Protein AF-A0A1V1V079-F1 (afdb_monomer_lite)

pLDDT: mean 84.25, std 16.6, range [45.81, 98.44]

Structure (mmCIF, N/CA/C/O backbone):
data_AF-A0A1V1V079-F1
#
_entry.id   AF-A0A1V1V079-F1
#
loop_
_atom_site.group_PDB
_atom_site.id
_atom_site.type_symbol
_atom_site.label_atom_id
_atom_site.label_alt_id
_atom_site.label_comp_id
_atom_site.label_asym_id
_atom_site.label_entity_id
_atom_site.label_seq_id
_atom_site.pdbx_PDB_ins_code
_atom_site.Cartn_x
_atom_site.Cartn_y
_atom_site.Cartn_z
_atom_site.occupancy
_atom_site.B_iso_or_equiv
_atom_site.auth_seq_id
_atom_site.auth_comp_id
_atom_site.auth_asym_id
_atom_site.auth_atom_id
_atom_site.pdbx_PDB_model_num
ATOM 1 N N . MET A 1 1 ? 21.646 15.997 -27.532 1.00 59.75 1 MET A N 1
ATOM 2 C CA . MET A 1 1 ? 21.574 14.956 -26.479 1.00 59.75 1 MET A CA 1
ATOM 3 C C . MET A 1 1 ? 21.648 13.592 -27.148 1.00 59.75 1 MET A C 1
ATOM 5 O O . MET A 1 1 ? 20.942 13.406 -28.137 1.00 59.75 1 MET A O 1
ATOM 9 N N . LYS A 1 2 ? 22.523 12.671 -26.711 1.00 80.44 2 LYS A N 1
ATOM 10 C CA . LYS A 1 2 ? 22.601 11.345 -27.351 1.00 80.44 2 LYS A CA 1
ATOM 11 C C . LYS A 1 2 ? 21.340 10.549 -26.994 1.00 80.44 2 LYS A C 1
ATOM 13 O O . LYS A 1 2 ? 20.782 10.701 -25.910 1.00 80.44 2 LYS A O 1
ATOM 18 N N . ARG A 1 3 ? 20.870 9.695 -27.910 1.00 79.50 3 ARG A N 1
ATOM 19 C CA . ARG A 1 3 ? 19.642 8.891 -27.721 1.00 79.50 3 ARG A CA 1
ATOM 20 C C . ARG A 1 3 ? 19.701 7.990 -26.476 1.00 79.50 3 ARG A C 1
ATOM 22 O O . ARG A 1 3 ? 18.665 7.744 -25.867 1.00 79.50 3 ARG A O 1
ATOM 29 N N . ALA A 1 4 ? 20.897 7.537 -26.093 1.00 81.94 4 ALA A N 1
ATOM 30 C CA . ALA A 1 4 ? 21.127 6.775 -24.866 1.00 81.94 4 ALA A CA 1
ATOM 31 C C . ALA A 1 4 ? 20.878 7.626 -23.607 1.00 81.94 4 ALA A C 1
ATOM 33 O O . ALA A 1 4 ? 20.117 7.209 -22.739 1.00 81.94 4 ALA A O 1
ATOM 34 N N . ASP A 1 5 ? 21.413 8.850 -23.559 1.00 86.12 5 ASP A N 1
ATOM 35 C CA . ASP A 1 5 ? 21.222 9.782 -22.436 1.00 86.12 5 ASP A CA 1
ATOM 36 C C . ASP A 1 5 ? 19.736 10.102 -22.223 1.00 86.12 5 ASP A C 1
ATOM 38 O O . ASP A 1 5 ? 19.246 10.141 -21.096 1.00 86.12 5 ASP A O 1
ATOM 42 N N . GLN A 1 6 ? 18.988 10.264 -23.321 1.00 89.38 6 GLN A N 1
ATOM 43 C CA . GLN A 1 6 ? 17.542 10.476 -23.267 1.00 89.38 6 GLN A CA 1
ATOM 44 C C . GLN A 1 6 ? 16.801 9.272 -22.679 1.00 89.38 6 GLN A C 1
ATOM 46 O O . GLN A 1 6 ? 15.877 9.446 -21.887 1.00 89.38 6 GLN A O 1
ATOM 51 N N . ALA A 1 7 ? 17.186 8.055 -23.068 1.00 87.94 7 ALA A N 1
ATOM 52 C CA . ALA A 1 7 ? 16.555 6.842 -22.570 1.00 87.94 7 ALA A CA 1
ATOM 53 C C . ALA A 1 7 ? 16.818 6.652 -21.066 1.00 87.94 7 ALA A C 1
ATOM 55 O O . ALA A 1 7 ? 15.883 6.364 -20.321 1.00 87.94 7 ALA A O 1
ATOM 56 N N . THR A 1 8 ? 18.047 6.908 -20.612 1.00 89.75 8 THR A N 1
ATOM 57 C CA . THR A 1 8 ? 18.408 6.897 -19.187 1.00 89.75 8 THR A CA 1
ATOM 58 C C . THR A 1 8 ? 17.627 7.942 -18.398 1.00 89.75 8 THR A C 1
ATOM 60 O O . THR A 1 8 ? 17.071 7.620 -17.353 1.00 89.75 8 THR A O 1
ATOM 63 N N . ALA A 1 9 ? 17.507 9.170 -18.912 1.00 91.31 9 ALA A N 1
ATOM 64 C CA . ALA A 1 9 ? 16.751 10.227 -18.243 1.00 91.31 9 ALA A CA 1
ATOM 65 C C . ALA A 1 9 ? 15.257 9.886 -18.101 1.00 91.31 9 ALA A C 1
ATOM 67 O O . ALA A 1 9 ? 14.662 10.159 -17.061 1.00 91.31 9 ALA A O 1
ATOM 68 N N . ILE A 1 10 ? 14.644 9.278 -19.124 1.00 91.81 10 ILE A N 1
ATOM 69 C CA . ILE A 1 10 ? 13.242 8.835 -19.066 1.00 91.81 10 ILE A CA 1
ATOM 70 C C . ILE A 1 10 ? 13.070 7.742 -18.010 1.00 91.81 10 ILE A C 1
ATOM 72 O O . ILE A 1 10 ? 12.194 7.851 -17.155 1.00 91.81 10 ILE A O 1
ATOM 76 N N . ALA A 1 11 ? 13.920 6.717 -18.046 1.00 90.31 11 ALA A N 1
ATOM 77 C CA . ALA A 1 11 ? 13.821 5.595 -17.126 1.00 90.31 11 ALA A CA 1
ATOM 78 C C . ALA A 1 11 ? 14.063 6.038 -15.666 1.00 90.31 11 ALA A C 1
ATOM 80 O O . ALA A 1 11 ? 13.327 5.630 -14.774 1.00 90.31 11 ALA A O 1
ATOM 81 N N . ALA A 1 12 ? 15.019 6.942 -15.422 1.00 90.50 12 ALA A N 1
ATOM 82 C CA . ALA A 1 12 ? 15.273 7.499 -14.092 1.00 90.50 12 ALA A CA 1
ATOM 83 C C . ALA A 1 12 ? 14.079 8.303 -13.548 1.00 90.50 12 ALA A C 1
ATOM 85 O O . ALA A 1 12 ? 13.750 8.199 -12.368 1.00 90.50 12 ALA A O 1
ATOM 86 N N . ARG A 1 13 ? 13.396 9.079 -14.402 1.00 93.50 13 ARG A N 1
ATOM 87 C CA . ARG A 1 13 ? 12.175 9.805 -14.009 1.00 93.50 13 ARG A CA 1
ATOM 88 C C . ARG A 1 13 ? 11.048 8.853 -13.630 1.00 93.50 13 ARG A C 1
ATOM 90 O O . ARG A 1 13 ? 10.377 9.098 -12.634 1.00 93.50 13 ARG A O 1
ATOM 97 N N . LEU A 1 14 ? 10.859 7.782 -14.403 1.00 91.25 14 LEU A N 1
ATOM 98 C CA . LEU A 1 14 ? 9.851 6.768 -14.100 1.00 91.25 14 LEU A CA 1
ATOM 99 C C . LEU A 1 14 ? 10.160 6.070 -12.771 1.00 91.25 14 LEU A C 1
ATOM 101 O O . LEU A 1 14 ? 9.278 5.974 -11.926 1.00 91.25 14 LEU A O 1
ATOM 105 N N . GLN A 1 15 ? 11.419 5.682 -12.546 1.00 89.12 15 GLN A N 1
ATOM 106 C CA . GLN A 1 15 ? 11.845 5.085 -11.280 1.00 89.12 15 GLN A CA 1
ATOM 107 C C . GLN A 1 15 ? 11.567 6.002 -10.089 1.00 89.12 15 GLN A C 1
ATOM 109 O O . GLN A 1 15 ? 11.030 5.567 -9.075 1.00 89.12 15 GLN A O 1
ATOM 114 N N . HIS A 1 16 ? 11.925 7.279 -10.210 1.00 91.69 16 HIS A N 1
ATOM 115 C CA . HIS A 1 16 ? 11.671 8.250 -9.155 1.00 91.69 16 HIS A CA 1
ATOM 116 C C . HIS A 1 16 ? 10.168 8.398 -8.883 1.00 91.69 16 HIS A C 1
ATOM 118 O O . HIS A 1 16 ? 9.757 8.444 -7.729 1.00 91.69 16 HIS A O 1
ATOM 124 N N . ALA A 1 17 ? 9.336 8.439 -9.927 1.00 93.88 17 ALA A N 1
ATOM 125 C CA . ALA A 1 17 ? 7.887 8.510 -9.768 1.00 93.88 17 ALA A CA 1
ATOM 126 C C . ALA A 1 17 ? 7.310 7.276 -9.050 1.00 93.88 17 ALA A C 1
ATOM 128 O O . ALA A 1 17 ? 6.460 7.444 -8.179 1.00 93.88 17 ALA A O 1
ATOM 129 N N . LEU A 1 18 ? 7.803 6.069 -9.358 1.00 92.19 18 LEU A N 1
ATOM 130 C CA . LEU A 1 18 ? 7.396 4.833 -8.675 1.00 92.19 18 LEU A CA 1
ATOM 131 C C . LEU A 1 18 ? 7.734 4.872 -7.184 1.00 92.19 18 LEU A C 1
ATOM 133 O O . LEU A 1 18 ? 6.844 4.690 -6.362 1.00 92.19 18 LEU A O 1
ATOM 137 N N . LEU A 1 19 ? 8.982 5.200 -6.834 1.00 90.38 19 LEU A N 1
ATOM 138 C CA . LEU A 1 19 ? 9.416 5.274 -5.433 1.00 90.38 19 LEU A CA 1
ATOM 139 C C . LEU A 1 19 ? 8.589 6.282 -4.625 1.00 90.38 19 LEU A C 1
ATOM 141 O O . LEU A 1 19 ? 8.243 6.034 -3.472 1.00 90.38 19 LEU A O 1
ATOM 145 N N . GLN A 1 20 ? 8.248 7.421 -5.232 1.00 94.62 20 GLN A N 1
ATOM 146 C CA . GLN A 1 20 ? 7.404 8.424 -4.585 1.00 94.62 20 GLN A CA 1
ATOM 147 C C . GLN A 1 20 ? 5.966 7.929 -4.381 1.00 94.62 20 GLN A C 1
ATOM 149 O O . GLN A 1 20 ? 5.360 8.247 -3.358 1.00 94.62 20 GLN A O 1
ATOM 154 N N . ALA A 1 21 ? 5.421 7.161 -5.330 1.00 93.75 21 ALA A N 1
ATOM 155 C CA . ALA A 1 21 ? 4.094 6.567 -5.200 1.00 93.75 21 ALA A CA 1
ATOM 156 C C . ALA A 1 21 ? 4.054 5.523 -4.071 1.00 93.75 21 ALA A C 1
ATOM 158 O O . ALA A 1 21 ? 3.180 5.602 -3.209 1.00 93.75 21 ALA A O 1
ATOM 159 N N . GLU A 1 22 ? 5.040 4.624 -4.023 1.00 93.75 22 GLU A N 1
ATOM 160 C CA . GLU A 1 22 ? 5.183 3.605 -2.971 1.00 93.75 22 GLU A CA 1
ATOM 161 C C . GLU A 1 22 ? 5.314 4.238 -1.583 1.00 93.75 22 GLU A C 1
ATOM 163 O O . GLU A 1 22 ? 4.562 3.912 -0.665 1.00 93.75 22 GLU A O 1
ATOM 168 N N . ALA A 1 23 ? 6.206 5.223 -1.439 1.00 93.62 23 ALA A N 1
ATOM 169 C CA . ALA A 1 23 ? 6.382 5.939 -0.178 1.00 93.62 23 ALA A CA 1
ATOM 170 C C . ALA A 1 23 ? 5.086 6.639 0.273 1.00 93.62 23 ALA A C 1
ATOM 172 O O . ALA A 1 23 ? 4.781 6.698 1.468 1.00 93.62 23 ALA A O 1
ATOM 173 N N . GLY A 1 24 ? 4.302 7.158 -0.677 1.00 95.50 24 GLY A N 1
ATOM 174 C CA . GLY A 1 24 ? 2.989 7.739 -0.409 1.00 95.50 24 GLY A CA 1
ATOM 175 C C . GLY A 1 24 ? 1.978 6.716 0.120 1.00 95.50 24 GLY A C 1
ATOM 176 O O . GLY A 1 24 ? 1.244 7.022 1.064 1.00 95.50 24 GLY A O 1
ATOM 177 N N . GLN A 1 25 ? 1.956 5.503 -0.439 1.00 94.69 25 GLN A N 1
ATOM 178 C CA . GLN A 1 25 ? 1.088 4.412 0.021 1.00 94.69 25 GLN A CA 1
ATOM 179 C C . GLN A 1 25 ? 1.461 3.948 1.432 1.00 94.69 25 GLN A C 1
ATOM 181 O O . GLN A 1 25 ? 0.588 3.864 2.298 1.00 94.69 25 GLN A O 1
ATOM 186 N N . ASP A 1 26 ? 2.750 3.747 1.705 1.00 93.12 26 ASP A N 1
ATOM 187 C CA . ASP A 1 26 ? 3.229 3.359 3.036 1.00 93.12 26 ASP A CA 1
ATOM 188 C C . ASP A 1 26 ? 2.854 4.409 4.090 1.00 93.12 26 ASP A C 1
ATOM 190 O O . ASP A 1 26 ? 2.353 4.092 5.176 1.00 93.12 26 ASP A O 1
ATOM 194 N N . GLN A 1 27 ? 3.012 5.690 3.748 1.00 96.94 27 GLN A N 1
ATOM 195 C CA . GLN A 1 27 ? 2.604 6.785 4.619 1.00 96.94 27 GLN A CA 1
ATOM 196 C C . GLN A 1 27 ? 1.082 6.815 4.841 1.00 96.94 27 GLN A C 1
ATOM 198 O O . GLN A 1 27 ? 0.621 7.128 5.943 1.00 96.94 27 GLN A O 1
ATOM 203 N N . SER A 1 28 ? 0.291 6.506 3.813 1.00 96.75 28 SER A N 1
ATOM 204 C CA . SER A 1 28 ? -1.169 6.418 3.899 1.00 96.75 28 SER A CA 1
ATOM 205 C C . SER A 1 28 ? -1.594 5.327 4.888 1.00 96.75 28 SER A C 1
ATOM 207 O O . SER A 1 28 ? -2.329 5.608 5.838 1.00 96.75 28 SER A O 1
ATOM 209 N N . ILE A 1 29 ? -1.035 4.120 4.761 1.00 96.94 29 ILE A N 1
ATOM 210 C CA . ILE A 1 29 ? -1.281 2.992 5.673 1.00 96.94 29 ILE A CA 1
ATOM 211 C C . ILE A 1 29 ? -0.907 3.357 7.112 1.00 96.94 29 ILE A C 1
ATOM 213 O O . ILE A 1 29 ? -1.702 3.153 8.034 1.00 96.94 29 ILE A O 1
ATOM 217 N N . GLN A 1 30 ? 0.259 3.977 7.315 1.00 98.06 30 GLN A N 1
ATOM 218 C CA . GLN A 1 30 ? 0.690 4.437 8.636 1.00 98.06 30 GLN A CA 1
ATOM 219 C C . GLN A 1 30 ? -0.326 5.406 9.265 1.00 98.06 30 GLN A C 1
ATOM 221 O O . GLN A 1 30 ? -0.660 5.296 10.450 1.00 98.06 30 GLN A O 1
ATOM 226 N N . ARG A 1 31 ? -0.840 6.362 8.482 1.00 98.25 31 ARG A N 1
ATOM 227 C CA . ARG A 1 31 ? -1.823 7.352 8.950 1.00 98.25 31 ARG A CA 1
ATOM 228 C C . ARG A 1 31 ? -3.164 6.704 9.297 1.00 98.25 31 ARG A C 1
ATOM 230 O O . ARG A 1 31 ? -3.740 7.060 10.325 1.00 98.25 31 ARG A O 1
ATOM 237 N N . LEU A 1 32 ? -3.631 5.737 8.505 1.00 97.94 32 LEU A N 1
ATOM 238 C CA . LEU A 1 32 ? -4.855 4.976 8.792 1.00 97.94 32 LEU A CA 1
ATOM 239 C C . LEU A 1 32 ? -4.710 4.112 10.056 1.00 97.94 32 LEU A C 1
ATOM 241 O O . LEU A 1 32 ? -5.617 4.069 10.893 1.00 97.94 32 LEU A O 1
ATOM 245 N N . GLY A 1 33 ? -3.543 3.496 10.260 1.00 97.56 33 GLY A N 1
ATOM 246 C CA . GLY A 1 33 ? -3.219 2.782 11.497 1.00 97.56 33 GLY A CA 1
ATOM 247 C C . GLY A 1 33 ? -3.272 3.700 12.721 1.00 97.56 33 GLY A C 1
ATOM 248 O O . GLY A 1 33 ? -3.929 3.385 13.717 1.00 97.56 33 GLY A O 1
ATOM 249 N N . ARG A 1 34 ? -2.670 4.894 12.629 1.00 98.25 34 ARG A N 1
ATOM 250 C CA . ARG A 1 34 ? -2.751 5.911 13.692 1.00 98.25 34 ARG A CA 1
ATOM 251 C C . ARG A 1 34 ? -4.192 6.350 13.957 1.00 98.25 34 ARG A C 1
ATOM 253 O O . ARG A 1 34 ? -4.579 6.486 15.116 1.00 98.25 34 ARG A O 1
ATOM 260 N N . LEU A 1 35 ? -4.996 6.556 12.913 1.00 98.00 35 LEU A N 1
ATOM 261 C CA . LEU A 1 35 ? -6.408 6.915 13.061 1.00 98.00 35 LEU A CA 1
ATOM 262 C C . LEU A 1 35 ? -7.188 5.829 13.817 1.00 98.00 35 LEU A C 1
ATOM 264 O O . LEU A 1 35 ? -7.945 6.151 14.731 1.00 98.00 35 LEU A O 1
ATOM 268 N N . THR A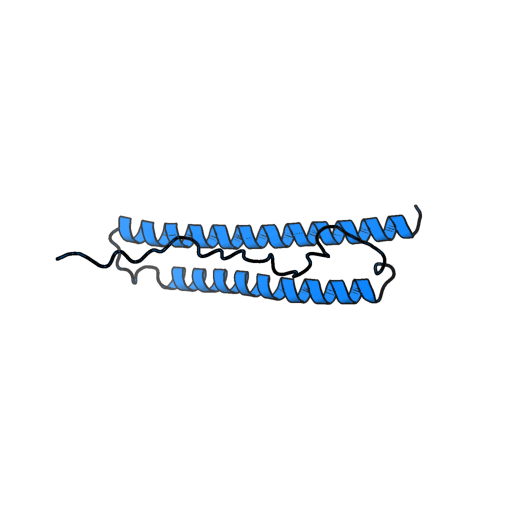 1 36 ? -6.929 4.552 13.521 1.00 97.00 36 THR A N 1
ATOM 269 C CA . THR A 1 36 ? -7.538 3.409 14.229 1.00 97.00 36 THR A CA 1
ATOM 270 C C . THR A 1 36 ? -7.244 3.457 15.732 1.00 97.00 36 THR A C 1
ATOM 272 O O . THR A 1 36 ? -8.142 3.271 16.562 1.00 97.00 36 THR A O 1
ATOM 275 N N . GLN A 1 37 ? -5.992 3.755 16.099 1.00 97.31 37 GLN A N 1
ATOM 276 C CA . GLN A 1 37 ? -5.574 3.891 17.497 1.00 97.31 37 GLN A CA 1
ATOM 277 C C . GLN A 1 37 ? -6.286 5.059 18.187 1.00 97.31 37 GLN A C 1
ATOM 279 O O . GLN A 1 37 ? -6.800 4.891 19.293 1.00 97.31 37 GLN A O 1
ATOM 284 N N . VAL A 1 38 ? -6.353 6.222 17.527 1.00 97.44 38 VAL A N 1
ATOM 285 C CA . VAL A 1 38 ? -7.042 7.410 18.053 1.00 97.44 38 VAL A CA 1
ATOM 286 C C . VAL A 1 38 ? -8.522 7.111 18.283 1.00 97.44 38 VAL A C 1
ATOM 288 O O . VAL A 1 38 ? -8.998 7.308 19.394 1.00 97.44 38 VAL A O 1
ATOM 291 N N . MET A 1 39 ? -9.229 6.550 17.296 1.00 96.25 39 MET A N 1
ATOM 292 C CA . MET A 1 39 ? -10.650 6.202 17.430 1.00 96.25 39 MET A CA 1
ATOM 293 C C . MET A 1 39 ? -10.904 5.245 18.601 1.00 96.25 39 MET A C 1
ATOM 295 O O . MET A 1 39 ? -11.816 5.458 19.400 1.00 96.25 39 MET A O 1
ATOM 299 N N . THR A 1 40 ? -10.073 4.209 18.739 1.00 95.00 40 THR A N 1
ATOM 300 C CA . THR A 1 40 ? -10.210 3.217 19.817 1.00 95.00 40 THR A CA 1
ATOM 301 C C . THR A 1 40 ? -9.965 3.842 21.190 1.00 95.00 40 THR A C 1
ATOM 303 O O . THR A 1 40 ? -10.719 3.586 22.133 1.00 95.00 40 THR A O 1
ATOM 306 N N . ARG A 1 41 ? -8.937 4.692 21.303 1.00 95.94 41 ARG A N 1
ATOM 307 C CA . ARG A 1 41 ? -8.594 5.396 22.540 1.00 95.94 41 ARG A CA 1
ATOM 308 C C . ARG A 1 41 ? -9.676 6.400 22.932 1.00 95.94 41 ARG A C 1
ATOM 310 O O . ARG A 1 41 ? -10.157 6.332 24.057 1.00 95.94 41 ARG A O 1
ATOM 317 N N . SER A 1 42 ? -10.112 7.256 22.008 1.00 96.19 42 SER A N 1
ATOM 318 C CA . SER A 1 42 ? -11.154 8.257 22.258 1.00 96.19 42 SER A CA 1
ATOM 319 C C . SER A 1 42 ? -12.470 7.618 22.696 1.00 96.19 42 SER A C 1
ATOM 321 O O . SER A 1 42 ? -13.113 8.112 23.617 1.00 96.19 42 SER A O 1
ATOM 323 N N . ARG A 1 43 ? -12.844 6.473 22.108 1.00 95.62 43 ARG A N 1
ATOM 324 C CA . ARG A 1 43 ? -14.028 5.715 22.535 1.00 95.62 43 ARG A CA 1
ATOM 325 C C . ARG A 1 43 ? -13.924 5.268 23.996 1.00 95.62 43 ARG A C 1
ATOM 327 O O . ARG A 1 43 ? -14.881 5.420 24.750 1.00 95.62 43 ARG A O 1
ATOM 334 N N . ARG A 1 44 ? -12.759 4.747 24.396 1.00 94.81 44 ARG A N 1
ATOM 335 C CA . ARG A 1 44 ? -12.494 4.317 25.777 1.00 94.81 44 ARG A CA 1
ATOM 336 C C . ARG A 1 44 ? -12.487 5.495 26.750 1.00 94.81 44 ARG A C 1
ATOM 338 O O . ARG A 1 44 ? -13.092 5.393 27.809 1.00 94.81 44 ARG A O 1
ATOM 345 N N . GLU A 1 45 ? -11.819 6.591 26.397 1.00 97.06 45 GLU A N 1
ATOM 346 C CA . GLU A 1 45 ? -11.746 7.806 27.224 1.00 97.06 45 GLU A CA 1
ATOM 347 C C . GLU A 1 45 ? -13.124 8.445 27.434 1.00 97.06 45 GLU A C 1
ATOM 349 O O . GLU A 1 45 ? -13.403 8.957 28.512 1.00 97.06 45 GLU A O 1
ATOM 354 N N . ALA A 1 46 ? -14.012 8.344 26.444 1.00 96.69 46 ALA A N 1
ATOM 355 C CA . ALA A 1 46 ? -15.390 8.815 26.536 1.00 96.69 46 ALA A CA 1
ATOM 356 C C . ALA A 1 46 ? -16.350 7.837 27.252 1.00 96.69 46 ALA A C 1
ATOM 358 O O . ALA A 1 46 ? -17.542 8.121 27.339 1.00 96.69 46 ALA A O 1
ATOM 359 N N . GLY A 1 47 ? -15.877 6.677 27.730 1.00 96.19 47 GLY A N 1
ATOM 360 C CA . GLY A 1 47 ? -16.724 5.674 28.391 1.00 96.19 47 GLY A CA 1
ATOM 361 C C . GLY A 1 47 ? -17.785 5.046 27.477 1.00 96.19 47 GLY A C 1
ATOM 362 O O . GLY A 1 47 ? -18.800 4.544 27.956 1.00 96.19 47 GLY A O 1
ATOM 363 N N . LEU A 1 48 ? -17.577 5.088 26.158 1.00 95.31 48 LEU A N 1
ATOM 364 C CA . LEU A 1 48 ? -18.543 4.603 25.176 1.00 95.31 48 LEU A CA 1
ATOM 365 C C . LEU A 1 48 ? -18.430 3.083 24.989 1.00 95.31 48 LEU A C 1
ATOM 367 O O . LEU A 1 48 ? -17.334 2.518 24.987 1.00 95.31 48 LEU A O 1
ATOM 371 N N . SER A 1 49 ? -19.573 2.428 24.755 1.00 93.69 49 SER A N 1
ATOM 372 C CA . SER A 1 49 ? -19.619 1.010 24.367 1.00 93.69 49 SER A CA 1
ATOM 373 C C . SER A 1 49 ? -18.778 0.751 23.113 1.00 93.69 49 SER A C 1
ATOM 375 O O . SER A 1 49 ? -18.715 1.583 22.206 1.00 93.69 49 SER A O 1
ATOM 377 N N . ALA A 1 50 ? -18.190 -0.445 23.016 1.00 88.06 50 ALA A N 1
ATOM 378 C CA . ALA A 1 50 ? -17.409 -0.876 21.859 1.00 88.06 50 ALA A CA 1
ATOM 379 C C . ALA A 1 50 ? -18.208 -0.893 20.542 1.00 88.06 50 ALA A C 1
ATOM 381 O O . ALA A 1 50 ? -17.618 -0.820 19.472 1.00 88.06 50 ALA A O 1
ATOM 382 N N . THR A 1 51 ? -19.537 -0.947 20.602 1.00 91.12 51 THR A N 1
ATOM 383 C CA . THR A 1 51 ? -20.395 -0.895 19.410 1.00 91.12 51 THR A CA 1
ATOM 384 C C . THR A 1 51 ? -20.629 0.529 18.898 1.00 91.12 51 THR A C 1
ATOM 386 O O . THR A 1 51 ? -21.057 0.718 17.758 1.00 91.12 51 THR A O 1
ATOM 389 N N . VAL A 1 52 ? -20.329 1.554 19.704 1.00 91.75 52 VAL A N 1
ATOM 390 C CA . VAL A 1 52 ? -20.490 2.953 19.297 1.00 91.75 52 VAL A CA 1
ATOM 391 C C . VAL A 1 52 ? -19.442 3.302 18.243 1.00 91.75 52 VAL A C 1
ATOM 393 O O . VAL A 1 52 ? -18.242 3.099 18.441 1.00 91.75 52 VAL A O 1
ATOM 396 N N . GLY A 1 53 ? -19.911 3.840 17.115 1.00 90.31 53 GLY A N 1
ATOM 397 C CA . GLY A 1 53 ? -19.061 4.230 15.990 1.00 90.31 53 GLY A CA 1
ATOM 398 C C . GLY A 1 53 ? -18.612 3.069 15.099 1.00 90.31 53 GLY A C 1
ATOM 399 O O . GLY A 1 53 ? -17.744 3.282 14.256 1.00 90.31 53 GLY A O 1
ATOM 400 N N . GLN A 1 54 ? -19.193 1.869 15.240 1.00 94.00 54 GLN A N 1
ATOM 401 C CA . GLN A 1 54 ? -18.835 0.705 14.419 1.00 94.00 54 GLN A CA 1
ATOM 402 C C . GLN A 1 54 ? -18.828 0.992 12.902 1.00 94.00 54 GLN A C 1
ATOM 404 O O . GLN A 1 54 ? -17.820 0.679 12.272 1.00 94.00 54 GLN A O 1
ATOM 409 N N . PRO A 1 55 ? -19.816 1.704 12.312 1.00 96.19 55 PRO A N 1
ATOM 410 C CA . PRO A 1 55 ? -19.773 2.030 10.883 1.00 96.19 55 PRO A CA 1
ATOM 411 C C . PRO A 1 55 ? -18.540 2.847 10.457 1.00 96.19 55 PRO A C 1
ATOM 413 O O . PRO A 1 55 ? -18.083 2.735 9.319 1.00 96.19 55 PRO A O 1
ATOM 416 N N . ALA A 1 56 ? -17.972 3.657 11.360 1.00 95.69 56 ALA A N 1
ATOM 417 C CA . ALA A 1 56 ? -16.739 4.396 11.094 1.00 95.69 56 ALA A CA 1
ATOM 418 C C . ALA A 1 56 ? -15.510 3.472 11.104 1.00 95.69 56 ALA A C 1
ATOM 420 O O . ALA A 1 56 ? -14.633 3.624 10.256 1.00 95.69 56 ALA A O 1
ATOM 421 N N . PHE A 1 57 ? -15.460 2.490 12.012 1.00 95.94 57 PHE A N 1
ATOM 422 C CA . PHE A 1 57 ? -14.426 1.450 11.991 1.00 95.94 57 PHE A CA 1
ATOM 423 C C . PHE A 1 57 ? -14.528 0.578 10.735 1.00 95.94 57 PHE A C 1
ATOM 425 O O . PHE A 1 57 ? -13.504 0.294 10.123 1.00 95.94 57 PHE A O 1
ATOM 432 N N . ASP A 1 58 ? -15.739 0.232 10.294 1.00 97.31 58 ASP A N 1
ATOM 433 C CA . ASP A 1 58 ? -15.950 -0.543 9.066 1.00 97.31 58 ASP A CA 1
ATOM 434 C C . ASP A 1 58 ? -15.507 0.241 7.820 1.00 97.31 58 ASP A C 1
ATOM 436 O O . ASP A 1 58 ? -14.905 -0.309 6.896 1.00 97.31 58 ASP A O 1
ATOM 440 N N . ALA A 1 59 ? -15.773 1.551 7.781 1.00 98.12 59 ALA A N 1
ATOM 441 C CA . ALA A 1 59 ? -15.275 2.425 6.721 1.00 98.12 59 ALA A CA 1
ATOM 442 C C . ALA A 1 59 ? -13.741 2.527 6.733 1.00 98.12 59 ALA A C 1
ATOM 444 O O . ALA A 1 59 ? -13.118 2.449 5.674 1.00 98.12 59 ALA A O 1
ATOM 445 N N . LEU A 1 60 ? -13.132 2.645 7.916 1.00 97.81 60 LEU A N 1
ATOM 446 C CA . LEU A 1 60 ? -11.679 2.682 8.070 1.00 97.81 60 LEU A CA 1
ATOM 447 C C . LEU A 1 60 ? -11.021 1.357 7.663 1.00 97.81 60 LEU A C 1
ATOM 449 O O . LEU A 1 60 ? -10.002 1.372 6.976 1.00 97.81 60 LEU A O 1
ATOM 453 N N . ALA A 1 61 ? -11.621 0.222 8.023 1.00 97.62 61 ALA A N 1
ATOM 454 C CA . ALA A 1 61 ? -11.147 -1.102 7.634 1.00 97.62 61 ALA A CA 1
ATOM 455 C C . ALA A 1 61 ? -11.163 -1.276 6.109 1.00 97.62 61 ALA A C 1
ATOM 457 O O . ALA A 1 61 ? -10.169 -1.714 5.534 1.00 97.62 61 ALA A O 1
ATOM 458 N N . ARG A 1 62 ? -12.245 -0.855 5.437 1.00 98.44 62 ARG A N 1
ATOM 459 C CA . ARG A 1 62 ? -12.318 -0.856 3.965 1.00 98.44 62 ARG A CA 1
ATOM 460 C C . ARG A 1 62 ? -11.274 0.058 3.328 1.00 98.44 62 ARG A C 1
ATOM 462 O O . ARG A 1 62 ? -10.663 -0.325 2.337 1.00 98.44 62 ARG A O 1
ATOM 469 N N . ALA A 1 63 ? -11.046 1.244 3.895 1.00 98.12 63 ALA A N 1
ATOM 470 C CA . ALA A 1 63 ? -10.015 2.152 3.401 1.00 98.12 63 ALA A CA 1
ATOM 471 C C . ALA A 1 63 ? -8.611 1.537 3.522 1.00 98.12 63 ALA A C 1
ATOM 473 O O . ALA A 1 63 ? -7.828 1.620 2.580 1.00 98.12 63 ALA A O 1
ATOM 474 N N . LEU A 1 64 ? -8.305 0.889 4.651 1.00 97.75 64 LEU A N 1
ATOM 475 C CA . LEU A 1 64 ? -7.028 0.208 4.861 1.00 97.75 64 LEU A CA 1
ATOM 476 C C . LEU A 1 64 ? -6.855 -0.987 3.913 1.00 97.75 64 LEU A C 1
ATOM 478 O O . LEU A 1 64 ? -5.798 -1.113 3.302 1.00 97.75 64 LEU A O 1
ATOM 482 N N . ALA A 1 65 ? -7.891 -1.814 3.745 1.00 97.56 65 ALA A N 1
ATOM 483 C CA . ALA A 1 65 ? -7.875 -2.935 2.807 1.00 97.56 65 ALA A CA 1
ATOM 484 C C . ALA A 1 65 ? -7.568 -2.465 1.377 1.00 97.56 65 ALA A C 1
ATOM 486 O O . ALA A 1 65 ? -6.655 -2.991 0.751 1.00 97.56 65 ALA A O 1
ATOM 487 N N . ALA A 1 66 ? -8.225 -1.398 0.915 1.00 97.31 66 ALA A N 1
ATOM 488 C CA . ALA A 1 66 ? -7.971 -0.827 -0.407 1.00 97.31 66 ALA A CA 1
ATOM 489 C C . ALA A 1 66 ? -6.524 -0.321 -0.581 1.00 97.31 66 ALA A C 1
ATOM 491 O O . ALA A 1 66 ? -5.969 -0.406 -1.673 1.00 97.31 66 ALA A O 1
ATOM 492 N N . GLN A 1 67 ? -5.886 0.205 0.474 1.00 96.94 67 GLN A N 1
ATOM 493 C CA . GLN A 1 67 ? -4.469 0.592 0.403 1.00 96.94 67 GLN A CA 1
ATOM 494 C C . GLN A 1 67 ? -3.542 -0.625 0.300 1.00 96.94 67 GLN A C 1
ATOM 496 O O . GLN A 1 67 ? -2.563 -0.576 -0.439 1.00 96.94 67 GLN A O 1
ATOM 501 N N . ILE A 1 68 ? -3.853 -1.710 1.014 1.00 95.00 68 ILE A N 1
ATOM 502 C CA . ILE A 1 68 ? -3.080 -2.958 0.962 1.00 95.00 68 ILE A CA 1
ATOM 503 C C . ILE A 1 68 ? -3.233 -3.623 -0.413 1.00 95.00 68 ILE A C 1
ATOM 505 O O . ILE A 1 68 ? -2.242 -4.022 -1.015 1.00 95.00 68 ILE A O 1
ATOM 509 N N . GLU A 1 69 ? -4.448 -3.668 -0.962 1.00 96.31 69 GLU A N 1
ATOM 510 C CA . GLU A 1 69 ? -4.689 -4.139 -2.333 1.00 96.31 69 GLU A CA 1
ATOM 511 C C . GLU A 1 69 ? -3.916 -3.301 -3.360 1.00 96.31 69 GLU A C 1
ATOM 513 O O . GLU A 1 69 ? -3.321 -3.839 -4.294 1.00 96.31 69 GLU A O 1
ATOM 518 N N . ALA A 1 70 ? -3.852 -1.982 -3.161 1.00 94.94 70 ALA A N 1
ATOM 519 C CA . ALA A 1 70 ? -3.064 -1.107 -4.018 1.00 94.94 70 ALA A CA 1
ATOM 520 C C . ALA A 1 70 ? -1.549 -1.385 -3.933 1.00 94.94 70 ALA A C 1
ATOM 522 O O . ALA A 1 70 ? -0.861 -1.174 -4.928 1.00 94.94 70 ALA A O 1
ATOM 523 N N .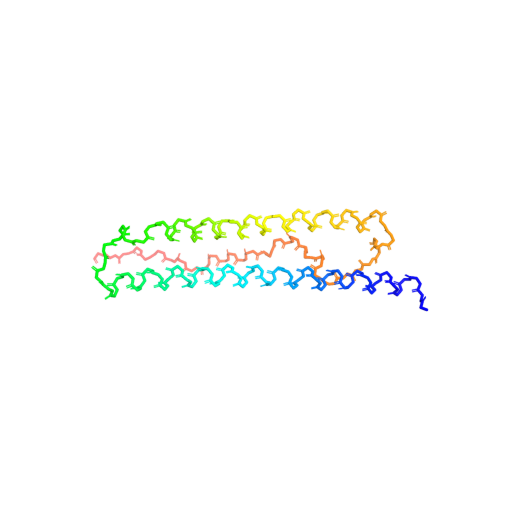 GLN A 1 71 ? -1.015 -1.868 -2.803 1.00 91.50 71 GLN A N 1
ATOM 524 C CA . GLN A 1 71 ? 0.382 -2.324 -2.724 1.00 91.50 71 GLN A CA 1
ATOM 525 C C . GLN A 1 71 ? 0.600 -3.595 -3.550 1.00 91.50 71 GLN A C 1
ATOM 527 O O . GLN A 1 71 ? 1.594 -3.687 -4.265 1.00 91.50 71 GLN A O 1
ATOM 532 N N . SER A 1 72 ? -0.334 -4.550 -3.505 1.00 92.31 72 SER A N 1
ATOM 533 C CA . SER A 1 72 ? -0.266 -5.741 -4.360 1.00 92.31 72 SER A CA 1
ATOM 534 C C . SER A 1 72 ? -0.273 -5.363 -5.843 1.00 92.31 72 SER A C 1
ATOM 536 O O . SER A 1 72 ? 0.581 -5.824 -6.590 1.00 92.31 72 SER A O 1
ATOM 538 N N . ALA A 1 73 ? -1.139 -4.431 -6.253 1.00 95.44 73 ALA A N 1
ATOM 539 C CA . ALA A 1 73 ? -1.180 -3.943 -7.633 1.00 95.44 73 ALA A CA 1
ATOM 540 C C . ALA A 1 73 ? 0.119 -3.232 -8.079 1.00 95.44 73 ALA A C 1
ATOM 542 O O . ALA A 1 73 ? 0.434 -3.209 -9.269 1.00 95.44 73 ALA A O 1
ATOM 543 N N . MET A 1 74 ? 0.896 -2.655 -7.153 1.00 91.50 74 MET A N 1
ATOM 544 C CA . MET A 1 74 ? 2.207 -2.078 -7.481 1.00 91.50 74 MET A CA 1
ATOM 545 C C . MET A 1 74 ? 3.247 -3.145 -7.833 1.00 91.50 74 MET A C 1
ATOM 547 O O . MET A 1 74 ? 4.137 -2.866 -8.634 1.00 91.50 74 MET A O 1
ATOM 551 N N . VAL A 1 75 ? 3.135 -4.361 -7.287 1.00 91.00 75 VAL A N 1
ATOM 552 C CA . VAL A 1 75 ? 3.993 -5.491 -7.680 1.00 91.00 75 VAL A CA 1
ATOM 553 C C . VAL A 1 75 ? 3.726 -5.856 -9.139 1.00 91.00 75 VAL A C 1
ATOM 555 O O . VAL A 1 75 ? 4.658 -5.863 -9.942 1.00 91.00 75 VAL A O 1
ATOM 558 N N . ASP A 1 76 ? 2.454 -6.018 -9.510 1.00 93.00 76 ASP A N 1
ATOM 559 C CA . ASP A 1 76 ? 2.051 -6.285 -10.897 1.00 93.00 76 ASP A CA 1
AT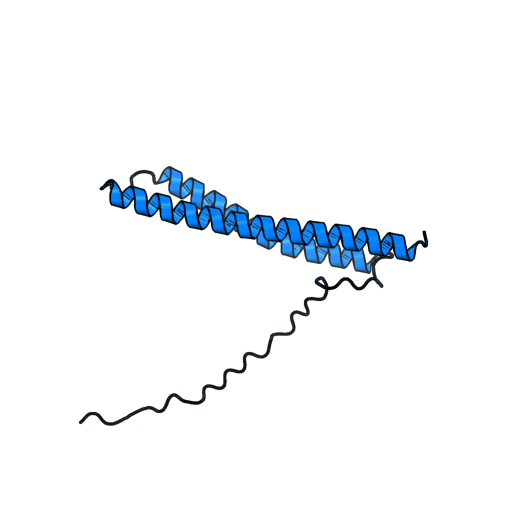OM 560 C C . ASP A 1 76 ? 2.516 -5.163 -11.847 1.00 93.00 76 ASP A C 1
ATOM 562 O O . ASP A 1 76 ? 2.964 -5.409 -12.971 1.00 93.00 76 ASP A O 1
ATOM 566 N N . LEU A 1 77 ? 2.465 -3.904 -11.388 1.00 93.44 77 LEU A N 1
ATOM 567 C CA . LEU A 1 77 ? 2.988 -2.762 -12.139 1.00 93.44 77 LEU A CA 1
ATOM 568 C C . LEU A 1 77 ? 4.502 -2.875 -12.374 1.00 93.44 77 LEU A C 1
ATOM 570 O O . LEU A 1 77 ? 4.960 -2.593 -13.484 1.00 93.44 77 LEU A O 1
ATOM 574 N N . HIS A 1 78 ? 5.286 -3.277 -11.368 1.00 91.19 78 HIS A N 1
ATOM 575 C CA . HIS A 1 78 ? 6.728 -3.494 -11.534 1.00 91.19 78 HIS A CA 1
ATOM 576 C C . HIS A 1 78 ? 7.025 -4.578 -12.564 1.00 91.19 78 HIS A C 1
ATOM 578 O O . HIS A 1 78 ? 7.878 -4.368 -13.429 1.00 91.19 78 HIS A O 1
ATOM 584 N N . GLU A 1 79 ? 6.302 -5.696 -12.525 1.00 90.56 79 GLU A N 1
ATOM 585 C CA . GLU A 1 79 ? 6.463 -6.786 -13.492 1.00 90.56 79 GLU A CA 1
ATOM 586 C C . GLU A 1 79 ? 6.156 -6.322 -14.922 1.00 90.56 79 GLU A C 1
ATOM 588 O O . GLU A 1 79 ? 6.969 -6.511 -15.836 1.00 90.56 79 GLU A O 1
ATOM 593 N N . ALA A 1 80 ? 5.037 -5.617 -15.111 1.00 93.00 80 ALA A N 1
ATOM 594 C CA . ALA A 1 80 ? 4.661 -5.054 -16.405 1.00 93.00 80 ALA A CA 1
ATOM 595 C C . ALA A 1 80 ? 5.711 -4.051 -16.924 1.00 93.00 80 ALA A C 1
ATOM 597 O O . ALA A 1 80 ? 6.062 -4.044 -18.109 1.00 93.00 80 ALA A O 1
ATOM 598 N N . LEU A 1 81 ? 6.271 -3.211 -16.048 1.00 91.88 81 LEU A N 1
ATOM 599 C CA . LEU A 1 81 ? 7.328 -2.270 -16.422 1.00 91.88 81 LEU A CA 1
ATOM 600 C C . LEU A 1 81 ? 8.656 -2.970 -16.746 1.00 91.88 81 LEU A C 1
ATOM 602 O O . LEU A 1 81 ? 9.361 -2.537 -17.666 1.00 91.88 81 LEU A O 1
ATOM 606 N N . ALA A 1 82 ? 8.993 -4.057 -16.051 1.00 88.88 82 ALA A N 1
ATOM 607 C CA . ALA A 1 82 ? 10.164 -4.877 -16.352 1.00 88.88 82 ALA A CA 1
ATOM 608 C C . ALA A 1 82 ? 10.043 -5.539 -17.736 1.00 88.88 82 ALA A C 1
ATOM 610 O O . ALA A 1 82 ? 10.993 -5.510 -18.528 1.00 88.88 82 ALA A O 1
ATOM 611 N N . GLU A 1 83 ? 8.858 -6.043 -18.080 1.00 91.75 83 GLU A N 1
ATOM 612 C CA . GLU A 1 83 ? 8.557 -6.597 -19.401 1.00 91.75 83 GLU A CA 1
ATOM 613 C C . GLU A 1 83 ? 8.713 -5.535 -20.508 1.00 91.75 83 GLU A C 1
ATOM 615 O O . GLU A 1 83 ? 9.403 -5.758 -21.513 1.00 91.75 83 GLU A O 1
ATOM 620 N N . VAL A 1 84 ? 8.157 -4.333 -20.302 1.00 91.56 84 VAL A N 1
ATOM 621 C CA . VAL A 1 84 ? 8.317 -3.195 -21.224 1.00 91.56 84 VAL A CA 1
ATOM 622 C C . VAL A 1 84 ? 9.790 -2.805 -21.369 1.00 91.56 84 VAL A C 1
ATOM 624 O O . VAL A 1 84 ? 10.266 -2.584 -22.488 1.00 91.56 84 VAL A O 1
ATOM 627 N N . LYS A 1 85 ? 10.557 -2.753 -20.275 1.00 89.56 85 LYS A N 1
ATOM 628 C CA . LYS A 1 85 ? 12.003 -2.487 -20.317 1.00 89.56 85 LYS A CA 1
ATOM 629 C C . LYS A 1 85 ? 12.728 -3.527 -21.178 1.00 89.56 85 LYS A C 1
ATOM 631 O O . LYS A 1 85 ? 13.531 -3.140 -22.028 1.00 89.56 85 LYS A O 1
ATOM 636 N N . GLY A 1 86 ? 12.422 -4.815 -21.006 1.00 89.56 86 GLY A N 1
ATOM 637 C CA . GLY A 1 86 ? 13.037 -5.917 -21.753 1.00 89.56 86 GLY A CA 1
ATOM 638 C C . GLY A 1 86 ? 12.768 -5.875 -23.262 1.00 89.56 86 GLY A C 1
ATOM 639 O O . GLY A 1 86 ? 13.653 -6.192 -24.059 1.00 89.56 86 GLY A O 1
ATOM 640 N N . ARG A 1 87 ? 11.576 -5.418 -23.669 1.00 91.62 87 ARG A N 1
ATOM 641 C CA . ARG A 1 87 ? 11.141 -5.348 -25.080 1.00 91.62 87 ARG A CA 1
ATOM 642 C C . ARG A 1 87 ? 11.512 -4.059 -25.806 1.00 91.62 87 ARG A C 1
ATOM 644 O O . ARG A 1 87 ? 11.226 -3.910 -26.992 1.00 91.62 87 ARG A O 1
ATOM 651 N N . THR A 1 88 ? 12.129 -3.105 -25.119 1.00 88.81 88 THR A N 1
ATOM 652 C CA . THR A 1 88 ? 12.397 -1.774 -25.669 1.00 88.81 88 THR A CA 1
ATOM 653 C C . THR A 1 88 ? 13.882 -1.430 -25.612 1.00 88.81 88 THR A C 1
ATOM 655 O O . THR A 1 88 ? 14.729 -2.170 -25.109 1.00 88.81 88 THR A O 1
ATOM 658 N N . ARG A 1 89 ? 14.224 -0.236 -26.106 1.00 85.38 89 ARG A N 1
ATOM 659 C CA . ARG A 1 89 ? 15.582 0.319 -26.012 1.00 85.38 89 ARG A CA 1
ATOM 660 C C . ARG A 1 89 ? 16.075 0.532 -24.572 1.00 85.38 89 ARG A C 1
ATOM 662 O O . ARG A 1 89 ? 17.243 0.859 -24.392 1.00 85.38 89 ARG A O 1
ATOM 669 N N . PHE A 1 90 ? 15.212 0.380 -23.564 1.00 87.62 90 PHE A N 1
ATOM 670 C CA . PHE A 1 90 ? 15.574 0.511 -22.153 1.00 87.62 90 PHE A CA 1
ATOM 671 C C . PHE A 1 90 ? 16.247 -0.756 -21.582 1.00 87.62 90 PHE A C 1
ATOM 673 O O . PHE A 1 90 ? 16.779 -0.700 -20.476 1.00 87.62 90 PHE A O 1
ATOM 680 N N . ARG A 1 91 ? 16.296 -1.876 -22.328 1.00 85.94 91 ARG A N 1
ATOM 681 C CA . ARG A 1 91 ? 16.824 -3.175 -21.856 1.00 85.94 91 ARG A CA 1
ATOM 682 C C . ARG A 1 91 ? 18.231 -3.126 -21.252 1.00 85.94 91 ARG A C 1
ATOM 684 O O . ARG A 1 91 ? 18.521 -3.851 -20.312 1.00 85.94 91 ARG A O 1
ATOM 691 N N . SER A 1 92 ? 19.108 -2.274 -21.785 1.00 85.31 92 SER A N 1
ATOM 692 C CA . SER A 1 92 ? 20.509 -2.161 -21.353 1.00 85.31 92 SER A CA 1
ATOM 693 C C . SER A 1 92 ? 20.714 -1.159 -20.215 1.00 85.31 92 SER A C 1
ATOM 695 O O . SER A 1 92 ? 21.845 -0.942 -19.783 1.00 85.31 92 SER A O 1
ATOM 697 N N . ILE A 1 93 ? 19.647 -0.500 -19.760 1.00 85.62 93 ILE A N 1
ATOM 698 C CA . ILE A 1 93 ? 19.721 0.518 -18.717 1.00 85.62 93 ILE A CA 1
ATOM 699 C C . ILE A 1 93 ? 19.677 -0.166 -17.355 1.00 85.62 93 ILE A C 1
ATOM 701 O O . ILE A 1 93 ? 18.710 -0.847 -17.006 1.00 85.62 93 ILE A O 1
ATOM 705 N N . ARG A 1 94 ? 20.724 0.063 -16.564 1.00 77.25 94 ARG A N 1
ATOM 706 C CA . ARG A 1 94 ? 20.768 -0.300 -15.150 1.00 77.25 94 ARG A CA 1
ATOM 707 C C . ARG A 1 94 ? 20.400 0.928 -14.326 1.00 77.25 94 ARG A C 1
ATOM 709 O O . ARG A 1 94 ? 21.102 1.933 -14.376 1.00 77.25 94 ARG A O 1
ATOM 716 N N . LEU A 1 95 ? 19.281 0.849 -13.613 1.00 68.50 95 LEU A N 1
ATOM 717 C CA . LEU A 1 95 ? 18.875 1.829 -12.609 1.00 68.50 95 LEU A CA 1
ATOM 718 C C . LEU A 1 95 ? 18.926 1.123 -11.261 1.00 68.50 95 LEU A C 1
ATOM 720 O O . LEU A 1 95 ? 18.289 0.083 -11.091 1.00 68.50 95 LEU A O 1
ATOM 724 N N . GLY A 1 96 ? 19.701 1.669 -10.326 1.00 58.47 96 GLY A N 1
ATOM 725 C CA . GLY A 1 96 ? 19.723 1.161 -8.957 1.00 58.47 96 GLY A CA 1
ATOM 726 C C . GLY A 1 96 ? 18.311 1.185 -8.369 1.00 58.47 96 GLY A C 1
ATOM 727 O O . GLY A 1 96 ? 17.607 2.183 -8.511 1.00 58.47 96 GLY A O 1
ATOM 728 N N . GLY A 1 97 ? 17.896 0.075 -7.755 1.00 56.94 97 GLY A N 1
ATOM 729 C CA . GLY A 1 97 ? 16.569 -0.086 -7.151 1.00 56.94 97 GLY A CA 1
ATOM 730 C C . GLY A 1 97 ? 15.562 -0.917 -7.958 1.00 56.94 97 GLY A C 1
ATOM 731 O O . GLY A 1 97 ? 14.596 -1.368 -7.355 1.00 56.94 97 GLY A O 1
ATOM 732 N N . LEU A 1 98 ? 15.796 -1.169 -9.257 1.00 48.56 98 LEU A N 1
ATOM 733 C CA . LEU A 1 98 ? 15.007 -2.131 -10.058 1.00 48.56 98 LEU A CA 1
ATOM 734 C C . LEU A 1 98 ? 15.574 -3.553 -10.015 1.00 48.56 98 LEU A C 1
ATOM 736 O O . LEU A 1 98 ? 14.823 -4.511 -10.121 1.00 48.56 98 LEU A O 1
ATOM 740 N N . ASP A 1 99 ? 16.887 -3.684 -9.825 1.00 51.41 99 ASP A N 1
ATOM 741 C CA . ASP A 1 99 ? 17.546 -4.963 -9.541 1.00 51.41 99 ASP A CA 1
ATOM 742 C C . ASP A 1 99 ? 17.602 -5.173 -8.019 1.00 51.41 99 ASP A C 1
ATOM 744 O O . ASP A 1 99 ? 18.668 -5.422 -7.451 1.00 51.41 99 ASP A O 1
ATOM 748 N N . LYS A 1 100 ? 16.470 -5.015 -7.315 1.00 46.84 100 LYS A N 1
ATOM 749 C CA . LYS A 1 100 ? 16.345 -5.679 -6.015 1.00 46.84 100 LYS A CA 1
ATOM 750 C C . LYS A 1 100 ? 16.322 -7.163 -6.349 1.00 46.84 100 LYS A C 1
ATOM 752 O O . LYS A 1 100 ? 15.292 -7.699 -6.729 1.00 46.84 100 LYS A O 1
ATOM 757 N N . GLN A 1 101 ? 17.493 -7.788 -6.334 1.00 46.91 101 GLN A N 1
ATOM 758 C CA . GLN A 1 101 ? 17.569 -9.234 -6.383 1.00 46.91 101 GLN A CA 1
ATOM 759 C C . GLN A 1 101 ? 16.759 -9.739 -5.190 1.00 46.91 101 GLN A C 1
ATOM 761 O O . GLN A 1 101 ? 17.055 -9.363 -4.055 1.00 46.91 101 GLN A O 1
ATOM 766 N N . ASP A 1 102 ? 15.771 -10.595 -5.444 1.00 48.38 102 ASP A N 1
ATOM 767 C CA . ASP A 1 102 ? 15.101 -11.416 -4.428 1.00 48.38 102 ASP A CA 1
ATOM 768 C C . ASP A 1 102 ? 16.059 -12.453 -3.823 1.00 48.38 102 ASP A C 1
ATOM 770 O O . ASP A 1 102 ? 15.623 -13.502 -3.351 1.00 48.38 102 ASP A O 1
ATOM 774 N N . ASP A 1 103 ? 17.372 -12.198 -3.848 1.00 46.34 103 ASP A N 1
ATOM 775 C CA . ASP A 1 103 ? 18.324 -13.044 -3.163 1.00 46.34 103 ASP A CA 1
ATOM 776 C C . ASP A 1 103 ? 17.903 -13.045 -1.694 1.00 46.34 103 ASP A C 1
ATOM 778 O O . ASP A 1 103 ? 17.929 -11.994 -1.035 1.00 46.34 103 ASP A O 1
ATOM 782 N N . PRO A 1 104 ? 17.458 -14.202 -1.171 1.00 48.12 104 PRO A N 1
ATOM 783 C CA . PRO A 1 104 ? 17.079 -14.284 0.213 1.00 48.12 104 PRO A CA 1
ATOM 784 C C . PRO A 1 104 ? 18.329 -13.919 0.993 1.00 48.12 104 PRO A C 1
ATOM 786 O O . PRO A 1 104 ? 19.325 -14.641 0.937 1.00 48.12 104 PRO A O 1
ATOM 789 N N . VAL A 1 105 ? 18.287 -12.795 1.715 1.00 60.09 105 VAL A N 1
ATOM 790 C CA . VAL A 1 105 ? 19.317 -12.481 2.702 1.00 60.09 105 VAL A CA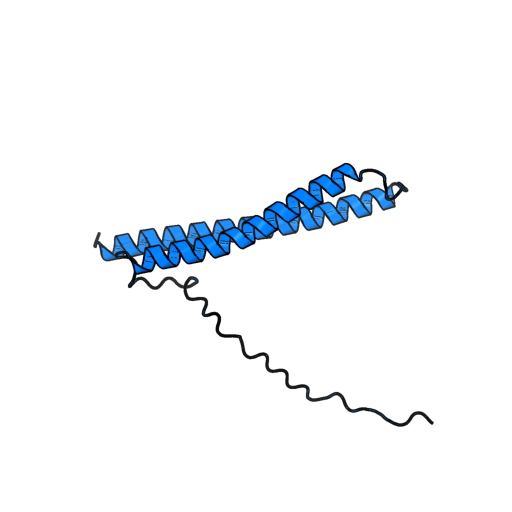 1
ATOM 791 C C . VAL A 1 105 ? 19.432 -13.733 3.570 1.00 60.09 105 VAL A C 1
ATOM 793 O O . VAL A 1 105 ? 18.425 -14.106 4.188 1.00 60.09 105 VAL A O 1
ATOM 796 N N . PRO A 1 106 ? 20.585 -14.430 3.592 1.00 54.53 106 PRO A N 1
ATOM 797 C CA . PRO A 1 106 ? 20.713 -15.650 4.362 1.00 54.53 106 PRO A CA 1
ATOM 798 C C . PRO A 1 106 ? 20.386 -15.308 5.808 1.00 54.53 106 PRO A C 1
ATOM 800 O O . PRO A 1 106 ? 21.126 -14.576 6.468 1.00 54.53 106 PRO A O 1
ATOM 803 N N . ARG A 1 107 ? 19.244 -15.791 6.309 1.00 58.72 107 ARG A N 1
ATOM 804 C CA . ARG A 1 107 ? 18.951 -15.697 7.735 1.00 58.72 107 ARG A CA 1
ATOM 805 C C . ARG A 1 107 ? 19.968 -16.601 8.404 1.00 58.72 107 ARG A C 1
ATOM 807 O O . ARG A 1 107 ? 19.804 -17.816 8.418 1.00 58.72 107 ARG A O 1
ATOM 814 N N . VAL A 1 108 ? 21.044 -16.021 8.927 1.00 56.91 108 VAL A N 1
ATOM 815 C CA . VAL A 1 108 ? 21.976 -16.740 9.792 1.00 56.91 108 VAL A CA 1
ATOM 816 C C . VAL A 1 108 ? 21.243 -16.998 11.106 1.00 56.91 108 VAL A C 1
ATOM 818 O O . VAL A 1 108 ? 21.433 -16.302 12.098 1.00 56.91 108 VAL A O 1
ATOM 821 N N . THR A 1 109 ? 20.364 -17.998 11.131 1.00 53.28 109 THR A N 1
ATOM 822 C CA . THR A 1 109 ? 19.842 -18.565 12.372 1.00 53.28 109 THR A CA 1
ATOM 823 C C . THR A 1 109 ? 20.926 -19.455 12.957 1.00 53.28 109 THR A C 1
ATOM 825 O O . THR A 1 109 ? 20.837 -20.681 12.936 1.00 53.28 109 THR A O 1
ATOM 828 N N . ARG A 1 110 ? 21.987 -18.840 13.488 1.00 53.72 110 ARG A N 1
ATOM 829 C CA . ARG A 1 110 ? 22.814 -19.519 14.482 1.00 53.72 110 ARG A CA 1
ATOM 830 C C . ARG A 1 110 ? 22.009 -19.525 15.775 1.00 53.72 110 ARG A C 1
ATOM 832 O O . ARG A 1 110 ? 22.124 -18.628 16.605 1.00 53.72 110 ARG A O 1
ATOM 839 N N . ALA A 1 111 ? 21.152 -20.532 15.920 1.00 59.91 111 ALA A N 1
ATOM 840 C CA . ALA A 1 111 ? 20.627 -20.930 17.215 1.00 59.91 111 ALA A CA 1
ATOM 841 C C . ALA A 1 111 ? 21.797 -21.496 18.037 1.00 59.91 111 ALA A C 1
ATOM 843 O O . ALA A 1 111 ? 21.984 -22.701 18.155 1.00 59.91 111 ALA A O 1
ATOM 844 N N . THR A 1 112 ? 22.645 -20.611 18.547 1.00 57.34 112 THR A N 1
ATOM 845 C CA . THR A 1 112 ? 23.677 -20.941 19.527 1.00 57.34 112 THR A CA 1
ATOM 846 C C . THR A 1 112 ? 23.246 -20.302 20.830 1.00 57.34 112 THR A C 1
ATOM 848 O O . THR A 1 112 ? 23.390 -19.094 20.987 1.00 57.34 112 THR A O 1
ATOM 851 N N . GLY A 1 113 ? 22.700 -21.106 21.744 1.00 60.72 113 GLY A N 1
ATOM 852 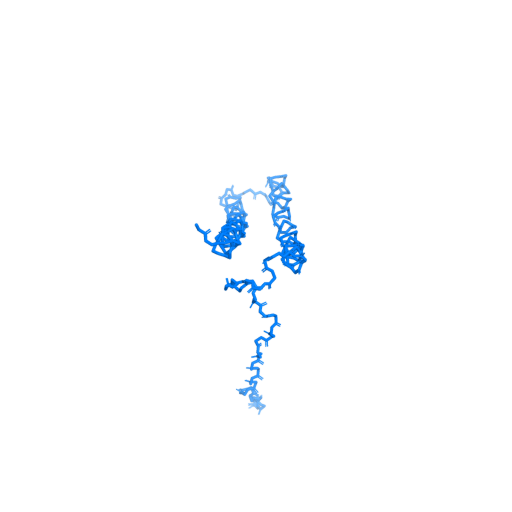C CA . GLY A 1 113 ? 22.659 -20.710 23.151 1.00 60.72 113 GLY A CA 1
ATOM 853 C C . GLY A 1 113 ? 21.414 -21.024 23.973 1.00 60.72 113 GLY A C 1
ATOM 854 O O . GLY A 1 113 ? 21.367 -20.547 25.100 1.00 60.72 113 GLY A O 1
ATOM 855 N N . LEU A 1 114 ? 20.438 -21.815 23.512 1.00 60.28 114 LEU A N 1
ATOM 856 C CA . LEU A 1 114 ? 19.465 -22.383 24.456 1.00 60.28 114 LEU A CA 1
ATOM 857 C C . LEU A 1 114 ? 20.004 -23.701 25.007 1.00 60.28 114 LEU A C 1
ATOM 859 O O . LEU A 1 114 ? 19.929 -24.746 24.365 1.00 60.28 114 LEU A O 1
ATOM 863 N N . ARG A 1 115 ? 20.590 -23.618 26.203 1.00 66.50 115 ARG A N 1
ATOM 864 C CA . ARG A 1 115 ? 20.913 -24.772 27.035 1.00 66.50 115 ARG A CA 1
ATOM 865 C C . ARG A 1 115 ? 19.740 -24.987 27.986 1.00 66.50 115 ARG A C 1
ATOM 867 O O . ARG A 1 115 ? 19.393 -24.082 28.740 1.00 66.50 115 ARG A O 1
ATOM 874 N N . VAL A 1 116 ? 19.128 -26.164 27.916 1.00 64.81 116 VAL A N 1
ATOM 875 C CA . VAL A 1 116 ? 18.135 -26.596 28.901 1.00 64.81 116 VAL A CA 1
ATOM 876 C C . VAL A 1 116 ? 18.859 -26.733 30.241 1.00 64.81 116 VAL A C 1
ATOM 878 O O . VAL A 1 116 ? 19.865 -27.436 30.334 1.00 64.81 116 VAL A O 1
ATOM 881 N N . VAL A 1 117 ? 18.388 -26.009 31.254 1.00 63.59 117 VAL A N 1
ATOM 882 C CA . VAL A 1 117 ? 18.712 -26.278 32.658 1.00 63.59 117 VAL A CA 1
ATOM 883 C C . VAL A 1 117 ? 17.651 -27.239 33.174 1.00 63.59 117 VAL A C 1
ATOM 885 O O . VAL A 1 117 ? 16.598 -26.831 33.652 1.00 63.59 117 VAL A O 1
ATOM 888 N N . GLU A 1 118 ? 17.912 -28.527 32.984 1.00 55.88 118 GLU A N 1
ATOM 889 C CA . GLU A 1 118 ? 17.298 -29.573 33.792 1.00 55.88 118 GLU A CA 1
ATOM 890 C C . GLU A 1 118 ? 18.045 -29.566 35.122 1.00 55.88 118 GLU A C 1
ATOM 892 O O . GLU A 1 118 ? 19.228 -29.886 35.157 1.00 55.88 118 GLU A O 1
ATOM 897 N N . ASP A 1 119 ? 17.399 -29.002 36.144 1.00 47.62 119 ASP A N 1
ATOM 898 C CA . ASP A 1 119 ? 17.395 -29.478 37.534 1.00 47.62 119 ASP A CA 1
ATOM 899 C C . ASP A 1 119 ? 16.873 -28.358 38.445 1.00 47.62 119 ASP A C 1
ATOM 901 O O . ASP A 1 119 ? 17.597 -27.461 38.878 1.00 47.62 119 ASP A O 1
ATOM 905 N N . ALA A 1 120 ? 15.573 -28.420 38.729 1.00 51.25 120 ALA A N 1
ATOM 906 C CA . ALA A 1 120 ? 14.975 -27.798 39.902 1.00 51.25 120 ALA A CA 1
ATOM 907 C C . ALA A 1 120 ? 14.304 -28.919 40.702 1.00 51.25 120 ALA A C 1
ATOM 909 O O . ALA A 1 120 ? 13.140 -29.249 40.470 1.00 51.25 120 ALA A O 1
ATOM 910 N N . ALA A 1 121 ? 15.090 -29.531 41.586 1.00 45.81 121 ALA A N 1
ATOM 911 C CA . ALA A 1 121 ? 14.638 -30.385 42.677 1.00 45.81 121 ALA A CA 1
ATOM 912 C C . ALA A 1 121 ? 15.097 -29.755 43.996 1.00 45.81 121 ALA A C 1
ATOM 914 O O . ALA A 1 121 ? 16.258 -29.286 44.041 1.00 45.81 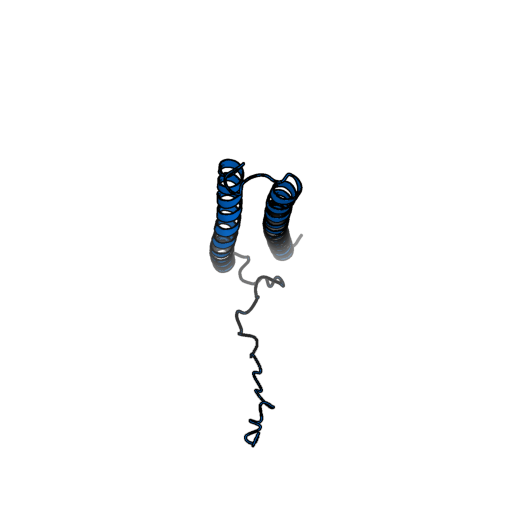121 ALA A O 1
#

Sequence (121 aa):
MKRADQATAIAARLQHALLQAEAGQDQSIQRLGRLTQVMTRSRREAGLSATVGQPAFDALARALAAQIEAQSAMVDLHEALAEVKGRTRFRSIRLGGLDKQDDPVPRVTRATGLRVVEDAA

Secondary structure (DSSP, 8-state):
--HHHHHHHHHHHHHHHHHHHHHHHHHHHHHHHHHHHHHHHHHHHTT--TTTTHHHHHHHHHHHHHHHHHHHHHHHHHHHHHHHHHHSTTTT---TTT-----------------------

Radius of gyration: 23.89 Å; chains: 1; bounding box: 44×45×70 Å

Foldseek 3Di:
DDPVVVLLVVVVVVVVVLVVVVVVLVVVLVVLVVVVVVVVVVCVVVVHDPCPCVVVVVVSVVVNVVSVVVVVVSVVVLVVVQVVCCVDPNVPDDDPPNPPPPPPPPPPPPPPDDDDPPDDD